Protein AF-A0A2V9V7W2-F1 (afdb_monomer_lite)

Structure (mmCIF, N/CA/C/O backbone):
data_AF-A0A2V9V7W2-F1
#
_entry.id   AF-A0A2V9V7W2-F1
#
loop_
_atom_site.group_PDB
_atom_site.id
_atom_site.type_symbol
_atom_site.label_atom_id
_atom_site.label_alt_id
_atom_site.label_comp_id
_atom_site.label_asym_id
_atom_site.label_entity_id
_atom_site.label_seq_id
_atom_site.pdbx_PDB_ins_code
_atom_site.Cartn_x
_atom_site.Cartn_y
_atom_site.Cartn_z
_atom_site.occupancy
_atom_site.B_iso_or_equiv
_atom_site.auth_seq_id
_atom_site.auth_comp_id
_atom_site.auth_asym_id
_atom_site.auth_atom_id
_atom_site.pdbx_PDB_model_num
ATOM 1 N N . ASP A 1 1 ? 1.163 9.972 -16.932 1.00 51.06 1 ASP A N 1
ATOM 2 C CA . ASP A 1 1 ? 2.382 9.185 -16.721 1.00 51.06 1 ASP A CA 1
ATOM 3 C C . ASP A 1 1 ? 3.070 9.797 -15.517 1.00 51.06 1 ASP A C 1
ATOM 5 O O . ASP A 1 1 ? 3.476 10.949 -15.599 1.00 51.06 1 ASP A O 1
ATOM 9 N N . SER A 1 2 ? 2.971 9.152 -14.356 1.00 54.53 2 SER A N 1
ATOM 10 C CA . SER A 1 2 ? 3.393 9.744 -13.080 1.00 54.53 2 SER A CA 1
ATOM 11 C C . SER A 1 2 ? 4.796 9.254 -12.745 1.00 54.53 2 SER A C 1
ATOM 13 O O . SER A 1 2 ? 5.004 8.040 -12.643 1.00 54.53 2 SER A O 1
ATOM 15 N N . ASP A 1 3 ? 5.731 10.188 -12.571 1.00 61.38 3 ASP A N 1
ATOM 16 C CA . ASP A 1 3 ? 7.135 9.917 -12.261 1.00 61.38 3 ASP A CA 1
ATOM 17 C C . ASP A 1 3 ? 7.277 8.941 -11.082 1.00 61.38 3 ASP A C 1
ATOM 19 O O . ASP A 1 3 ? 6.820 9.182 -9.962 1.00 61.38 3 ASP A O 1
ATOM 23 N N . LEU A 1 4 ? 7.940 7.811 -11.343 1.00 57.97 4 LEU A N 1
ATOM 24 C CA . LEU A 1 4 ? 8.120 6.707 -10.393 1.00 57.97 4 LEU A CA 1
ATOM 25 C C . LEU A 1 4 ? 8.700 7.117 -9.01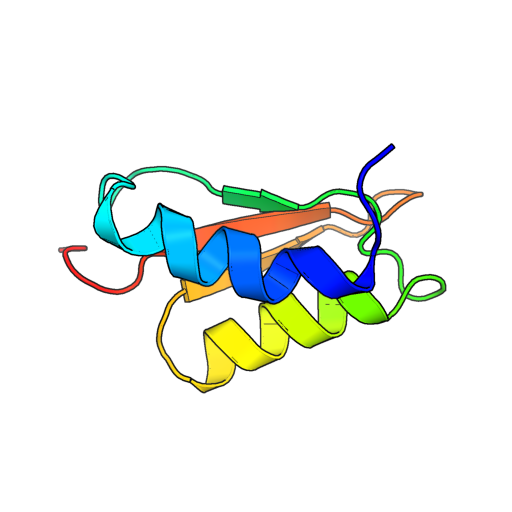6 1.00 57.97 4 LEU A C 1
ATOM 27 O O . LEU A 1 4 ? 8.263 6.529 -8.024 1.00 57.97 4 LEU A O 1
ATOM 31 N N . PRO A 1 5 ? 9.610 8.110 -8.890 1.00 63.38 5 PRO A N 1
ATOM 32 C CA . PRO A 1 5 ? 10.136 8.551 -7.592 1.00 63.38 5 PRO A CA 1
ATOM 33 C C . PRO A 1 5 ? 9.117 9.261 -6.684 1.00 63.38 5 PRO A C 1
ATOM 35 O O . PRO A 1 5 ? 9.348 9.377 -5.482 1.00 63.38 5 PRO A O 1
ATOM 38 N N . ILE A 1 6 ? 7.996 9.746 -7.227 1.00 63.41 6 ILE A N 1
ATOM 39 C CA . ILE A 1 6 ? 7.057 10.626 -6.509 1.00 63.41 6 ILE A CA 1
ATOM 40 C C . ILE A 1 6 ? 6.010 9.828 -5.705 1.00 63.41 6 ILE A C 1
ATOM 42 O O . ILE A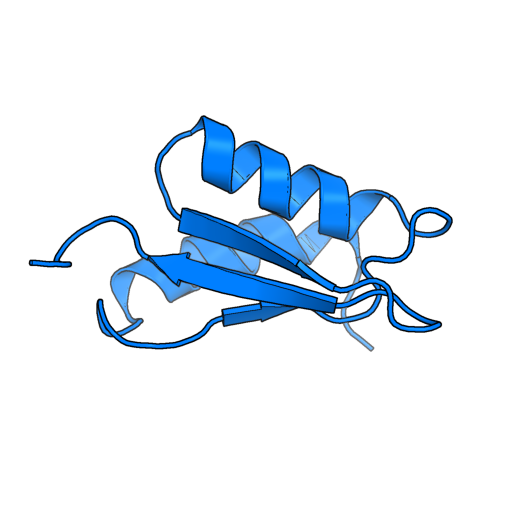 1 6 ? 5.376 10.353 -4.787 1.00 63.41 6 ILE A O 1
ATOM 46 N N . ARG A 1 7 ? 5.875 8.521 -5.963 1.00 73.38 7 ARG A N 1
ATOM 47 C CA . ARG A 1 7 ? 4.752 7.720 -5.448 1.00 73.38 7 ARG A CA 1
ATOM 48 C C . ARG A 1 7 ? 4.736 7.556 -3.927 1.00 73.38 7 ARG A C 1
ATOM 50 O O . ARG A 1 7 ? 3.666 7.596 -3.325 1.00 73.38 7 ARG A O 1
ATOM 57 N N . GLU A 1 8 ? 5.896 7.418 -3.277 1.00 83.56 8 GLU A N 1
ATOM 58 C CA . GLU A 1 8 ? 5.950 7.371 -1.802 1.00 83.56 8 GLU A CA 1
ATOM 59 C C . GLU A 1 8 ? 5.444 8.693 -1.197 1.00 83.56 8 GLU A C 1
ATOM 61 O O . GLU A 1 8 ? 4.649 8.697 -0.254 1.00 83.56 8 GLU A O 1
ATOM 66 N N . GLN A 1 9 ? 5.878 9.822 -1.765 1.00 86.69 9 GLN A N 1
ATOM 67 C CA . GLN A 1 9 ? 5.510 11.153 -1.286 1.00 86.69 9 GLN A CA 1
ATOM 68 C C . GLN A 1 9 ? 4.021 11.442 -1.493 1.00 86.69 9 GLN A C 1
ATOM 70 O O . GLN A 1 9 ? 3.388 12.019 -0.611 1.00 86.69 9 GLN A O 1
ATOM 75 N N . GLU A 1 10 ? 3.440 11.000 -2.609 1.00 87.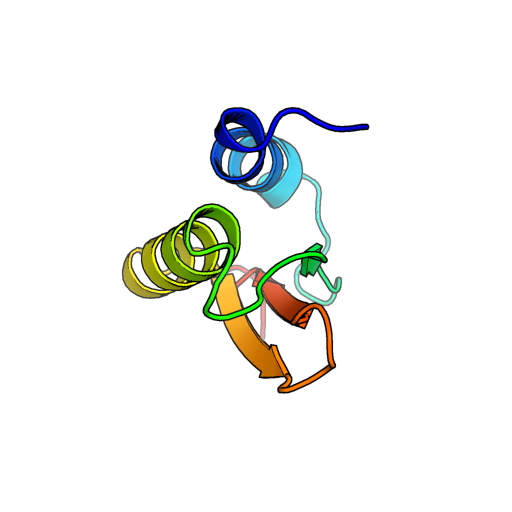94 10 GLU A N 1
ATOM 76 C CA . GLU A 1 10 ? 2.000 11.112 -2.863 1.00 87.94 10 GLU A CA 1
ATOM 77 C C . GLU A 1 10 ? 1.186 10.360 -1.821 1.00 87.94 10 GLU A C 1
ATOM 79 O O . GLU A 1 10 ? 0.272 10.934 -1.225 1.00 87.94 10 GLU A O 1
ATOM 84 N N . VAL A 1 11 ? 1.548 9.104 -1.539 1.00 88.69 11 VAL A N 1
ATOM 85 C CA . VAL A 1 11 ? 0.844 8.319 -0.522 1.00 88.69 11 VAL A CA 1
ATOM 86 C C . VAL A 1 11 ? 0.918 9.038 0.820 1.00 88.69 11 VAL A C 1
ATOM 88 O O . VAL A 1 11 ? -0.123 9.251 1.433 1.00 88.69 11 VAL A O 1
ATOM 91 N N . ARG A 1 12 ? 2.097 9.509 1.248 1.00 92.25 12 ARG A N 1
ATOM 92 C CA . ARG A 1 12 ? 2.239 10.275 2.502 1.00 92.25 12 ARG A CA 1
ATOM 93 C C . ARG A 1 12 ? 1.406 11.557 2.516 1.00 92.25 12 ARG A C 1
ATOM 95 O O . ARG A 1 12 ? 0.785 11.860 3.532 1.00 92.25 12 ARG A O 1
ATOM 102 N N . ARG A 1 13 ? 1.368 12.294 1.404 1.00 93.00 13 ARG A N 1
ATOM 103 C CA . ARG A 1 13 ? 0.617 13.550 1.267 1.00 93.00 13 ARG A CA 1
ATOM 104 C C . ARG A 1 13 ? -0.893 13.336 1.382 1.00 93.00 13 ARG A C 1
ATOM 106 O O . ARG A 1 13 ? -1.580 14.153 1.998 1.00 93.00 13 ARG A O 1
ATOM 113 N N . PHE A 1 14 ? -1.416 12.262 0.792 1.00 92.75 14 PHE A N 1
ATOM 114 C CA . PHE A 1 14 ? -2.855 11.991 0.768 1.00 92.75 14 PHE A CA 1
ATOM 115 C C . PHE A 1 14 ? -3.340 11.140 1.945 1.00 92.75 14 PHE A C 1
ATOM 117 O O . PHE A 1 14 ? -4.507 11.241 2.313 1.00 92.75 14 PHE A O 1
ATOM 124 N N . LEU A 1 15 ? -2.475 10.361 2.601 1.00 94.31 15 LEU A N 1
ATOM 125 C CA . LEU A 1 15 ? -2.857 9.464 3.698 1.00 94.31 15 LEU A CA 1
ATOM 126 C C . LEU A 1 15 ? -3.664 10.128 4.838 1.00 94.31 15 LEU A C 1
ATOM 128 O O . LEU A 1 15 ? -4.597 9.495 5.344 1.00 94.31 15 LEU A O 1
ATOM 132 N N . PRO A 1 16 ? -3.396 11.384 5.255 1.00 94.56 16 PRO A N 1
ATOM 133 C CA . PRO A 1 16 ? -4.228 12.062 6.251 1.00 94.56 16 PRO A CA 1
ATOM 134 C C . PRO A 1 16 ? -5.673 12.290 5.788 1.00 94.56 16 PRO A C 1
ATOM 136 O O . PRO A 1 16 ? -6.577 12.259 6.615 1.00 94.56 16 PRO A O 1
ATOM 139 N N . GLN A 1 17 ? -5.883 12.464 4.480 1.00 94.50 17 GLN A N 1
ATOM 140 C CA . GLN A 1 17 ? -7.172 12.771 3.850 1.00 94.50 17 GLN A CA 1
ATOM 141 C C . GLN A 1 17 ? -7.977 11.507 3.502 1.00 94.50 17 GLN A C 1
ATOM 143 O O . GLN A 1 17 ? -9.182 11.576 3.271 1.00 94.50 17 GLN A O 1
ATOM 148 N N . ILE A 1 18 ? -7.323 10.344 3.465 1.00 93.69 18 ILE A N 1
ATOM 149 C CA . ILE A 1 18 ? -7.954 9.064 3.140 1.00 93.69 18 ILE A CA 1
ATOM 150 C C . ILE A 1 18 ? -8.721 8.533 4.358 1.00 93.69 18 ILE A C 1
ATOM 152 O O . ILE A 1 18 ? -8.190 8.463 5.474 1.00 93.69 18 ILE A O 1
ATOM 156 N N . SER A 1 19 ? -9.971 8.121 4.120 1.00 94.81 19 SER A N 1
ATOM 157 C CA . SER A 1 19 ? -10.792 7.395 5.096 1.00 94.81 19 SER A CA 1
ATOM 158 C C . SER A 1 19 ? -10.028 6.181 5.645 1.00 94.81 19 SER A C 1
ATOM 160 O O . SER A 1 19 ? -9.402 5.472 4.857 1.00 94.81 19 SER A O 1
ATOM 162 N N . PRO A 1 20 ? -10.109 5.861 6.951 1.00 92.69 20 PRO A N 1
ATOM 163 C CA . PRO A 1 20 ? -9.484 4.652 7.493 1.00 92.69 20 PRO A CA 1
ATOM 164 C C . PRO A 1 20 ? -9.913 3.354 6.790 1.00 92.69 20 PRO A C 1
ATOM 166 O O . PRO A 1 20 ? -9.144 2.397 6.750 1.00 92.69 20 PRO A O 1
ATOM 169 N N . TYR A 1 21 ? -11.113 3.340 6.196 1.00 94.62 21 TYR A N 1
ATOM 170 C CA . TYR A 1 21 ? -11.644 2.212 5.423 1.00 94.62 21 TYR A CA 1
ATOM 171 C C . TYR A 1 21 ? -11.411 2.335 3.908 1.00 94.62 21 TYR A C 1
ATOM 173 O O . TYR A 1 21 ? -11.787 1.441 3.156 1.00 94.62 21 TYR A O 1
ATOM 181 N N . GLY A 1 22 ? -10.797 3.427 3.448 1.00 94.69 22 GLY A N 1
ATOM 182 C CA . GLY A 1 22 ? -10.469 3.642 2.042 1.00 94.69 22 GLY A CA 1
ATOM 183 C C . GLY A 1 22 ? -9.384 2.687 1.545 1.00 94.69 22 GLY A C 1
ATOM 184 O O . GLY A 1 22 ? -8.513 2.263 2.306 1.00 94.69 22 GLY A O 1
ATOM 185 N N . LEU A 1 23 ? -9.432 2.370 0.251 1.00 95.56 23 LEU A N 1
ATOM 186 C CA . LEU A 1 23 ? -8.422 1.557 -0.420 1.00 95.56 23 LEU A CA 1
ATOM 187 C C . LEU A 1 23 ? -7.459 2.440 -1.209 1.00 95.56 23 LEU A C 1
ATOM 189 O O . LEU A 1 23 ? -7.865 3.376 -1.895 1.00 95.56 23 LEU A O 1
ATOM 193 N N . ILE A 1 24 ? -6.180 2.099 -1.126 1.00 94.62 24 ILE A N 1
ATOM 194 C CA . ILE A 1 24 ? -5.094 2.686 -1.903 1.00 94.62 24 ILE A CA 1
ATOM 195 C C . ILE A 1 24 ? -4.669 1.638 -2.928 1.00 94.62 24 ILE A C 1
ATOM 197 O O . ILE A 1 24 ? -4.333 0.513 -2.557 1.00 94.62 24 ILE A O 1
ATOM 201 N N . LEU A 1 25 ? -4.680 2.002 -4.208 1.00 94.19 25 LEU A N 1
ATOM 202 C CA . LEU A 1 25 ? -4.253 1.131 -5.301 1.00 94.19 25 LEU A CA 1
ATOM 203 C C . LEU A 1 25 ? -2.983 1.697 -5.933 1.00 94.19 25 LEU A C 1
ATOM 205 O O . LEU A 1 25 ? -2.980 2.838 -6.387 1.00 94.19 25 LEU A O 1
ATOM 209 N N . MET A 1 26 ? -1.915 0.899 -5.976 1.00 91.50 26 MET A N 1
ATOM 210 C CA . MET A 1 26 ? -0.654 1.279 -6.622 1.00 91.50 26 MET A CA 1
ATOM 211 C C . MET A 1 26 ? -0.348 0.299 -7.758 1.00 91.50 26 MET A C 1
ATOM 213 O O . MET A 1 26 ? -0.060 -0.874 -7.514 1.00 91.50 26 MET A O 1
ATOM 217 N N . HIS A 1 27 ? -0.446 0.771 -9.001 1.00 88.94 27 HIS A N 1
ATOM 218 C CA . HIS A 1 27 ? -0.143 -0.011 -10.207 1.00 88.94 27 HIS A CA 1
ATOM 219 C C . HIS A 1 27 ? 1.370 -0.071 -10.490 1.00 88.94 27 HIS A C 1
ATOM 221 O O . HIS A 1 27 ? 2.148 0.609 -9.829 1.00 88.94 27 HIS A O 1
ATOM 227 N N . ASP A 1 28 ? 1.798 -0.848 -11.487 1.00 85.00 28 ASP A N 1
ATOM 228 C CA . ASP A 1 28 ? 3.210 -1.020 -11.889 1.00 85.00 28 ASP A CA 1
ATOM 229 C C . ASP A 1 28 ? 4.141 -1.455 -10.744 1.00 85.00 28 ASP A C 1
ATOM 231 O O . ASP A 1 28 ? 5.292 -1.034 -10.653 1.00 85.00 28 ASP A O 1
ATOM 235 N N . ALA A 1 29 ? 3.635 -2.317 -9.862 1.00 81.69 29 ALA A N 1
ATOM 236 C CA . ALA A 1 29 ? 4.372 -2.859 -8.720 1.00 81.69 29 ALA A CA 1
ATOM 237 C C . ALA A 1 29 ? 5.003 -4.235 -8.996 1.00 81.69 29 ALA A C 1
ATOM 239 O O . ALA A 1 29 ? 5.209 -5.038 -8.080 1.00 81.69 29 ALA A O 1
ATOM 240 N N . SER A 1 30 ? 5.251 -4.551 -10.270 1.00 79.31 30 SER A N 1
ATOM 241 C CA . SER A 1 30 ? 5.904 -5.801 -10.664 1.00 79.31 30 SER A CA 1
ATOM 242 C C . SER A 1 30 ? 7.294 -5.921 -10.034 1.00 79.31 30 SER A C 1
ATOM 244 O O . SER A 1 30 ? 7.951 -4.931 -9.724 1.00 79.31 30 SER A O 1
ATOM 246 N N . SER A 1 31 ? 7.796 -7.147 -9.890 1.00 62.88 31 SER A N 1
ATOM 247 C CA . SER A 1 31 ? 9.164 -7.400 -9.412 1.00 62.88 31 SER A CA 1
ATOM 248 C C . SER A 1 31 ? 10.252 -6.790 -10.309 1.00 62.88 31 SER A C 1
ATOM 250 O O . SER A 1 31 ? 11.364 -6.558 -9.835 1.00 62.88 31 SER A O 1
ATOM 252 N N . HIS A 1 32 ? 9.941 -6.523 -11.581 1.00 66.94 32 HIS A N 1
ATOM 253 C CA . HIS A 1 32 ? 10.838 -5.861 -12.530 1.00 66.94 32 HIS A CA 1
ATOM 254 C C . HIS A 1 32 ? 10.858 -4.331 -12.346 1.00 66.94 32 HIS A C 1
ATOM 256 O O . HIS A 1 32 ? 11.889 -3.708 -12.579 1.00 66.94 32 HIS A O 1
ATOM 262 N N . LEU A 1 33 ? 9.758 -3.739 -11.859 1.00 68.50 3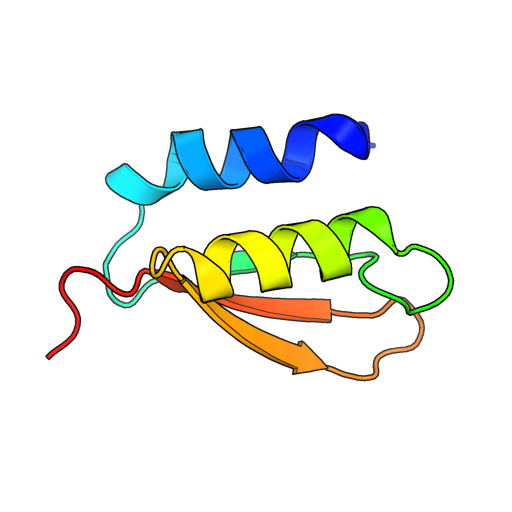3 LEU A N 1
ATOM 263 C CA . LEU A 1 33 ? 9.623 -2.326 -11.477 1.00 68.50 33 LEU A CA 1
ATOM 264 C C . LEU A 1 33 ? 9.573 -2.198 -9.946 1.00 68.50 33 LEU A C 1
ATOM 266 O O . LEU A 1 33 ? 8.527 -1.994 -9.330 1.00 68.50 33 LEU A O 1
ATOM 270 N N . LYS A 1 34 ? 10.741 -2.342 -9.316 1.00 73.56 34 LYS A N 1
ATOM 271 C CA . LYS A 1 34 ? 10.864 -2.492 -7.857 1.00 73.56 34 LYS A CA 1
ATOM 272 C C . LYS A 1 34 ? 10.389 -1.290 -7.037 1.00 73.56 34 LYS A C 1
ATOM 274 O O . LYS A 1 34 ? 9.880 -1.489 -5.938 1.00 73.56 34 LYS A O 1
ATOM 279 N N . LEU A 1 35 ? 10.495 -0.071 -7.571 1.00 83.19 35 LEU A N 1
ATOM 280 C CA . LEU A 1 35 ? 10.298 1.176 -6.816 1.00 83.19 35 LEU A CA 1
ATOM 281 C C . LEU A 1 35 ? 8.948 1.247 -6.085 1.00 83.19 35 LEU A C 1
ATOM 283 O O . LEU A 1 35 ? 8.899 1.594 -4.909 1.00 83.19 35 LEU A O 1
ATOM 287 N N . VAL A 1 36 ? 7.850 0.880 -6.753 1.00 87.31 36 VAL A N 1
ATOM 288 C CA . VAL A 1 36 ? 6.496 0.967 -6.172 1.00 87.31 36 VAL A CA 1
ATOM 289 C C . VAL A 1 36 ? 6.300 -0.077 -5.079 1.00 87.31 36 VAL A C 1
ATOM 291 O O . VAL A 1 36 ? 5.756 0.217 -4.015 1.00 87.31 36 VAL A O 1
ATOM 294 N N . ARG A 1 37 ? 6.768 -1.303 -5.334 1.00 90.00 37 ARG A N 1
ATOM 295 C CA . ARG A 1 37 ? 6.695 -2.408 -4.379 1.00 90.00 37 ARG A CA 1
ATOM 296 C C . ARG A 1 37 ? 7.521 -2.104 -3.131 1.00 90.00 37 ARG A C 1
ATOM 298 O O . ARG A 1 37 ? 7.035 -2.305 -2.024 1.00 90.00 37 ARG A O 1
ATOM 305 N N . GLU A 1 38 ? 8.745 -1.620 -3.307 1.00 91.50 38 GLU A N 1
ATOM 306 C CA . GLU A 1 38 ? 9.644 -1.264 -2.207 1.00 91.50 38 GLU A CA 1
ATOM 307 C C . GLU A 1 38 ? 9.093 -0.093 -1.390 1.00 91.50 38 GLU A C 1
ATOM 309 O O . GLU A 1 38 ? 9.072 -0.172 -0.163 1.00 91.50 38 GLU A O 1
ATOM 314 N N . ALA A 1 39 ? 8.551 0.941 -2.042 1.00 91.69 39 ALA A N 1
ATOM 315 C CA . ALA A 1 39 ? 7.892 2.050 -1.355 1.00 91.69 39 ALA A CA 1
ATOM 316 C C . ALA A 1 39 ? 6.682 1.578 -0.529 1.00 91.69 39 ALA A C 1
ATOM 318 O O . ALA A 1 39 ? 6.543 1.950 0.635 1.00 91.69 39 ALA A O 1
ATOM 319 N N . ALA A 1 40 ? 5.829 0.719 -1.095 1.00 93.44 40 ALA A N 1
ATOM 320 C CA . ALA A 1 40 ? 4.682 0.157 -0.386 1.00 93.44 40 ALA A CA 1
ATOM 321 C C . ALA A 1 40 ? 5.099 -0.659 0.849 1.00 93.44 40 ALA A C 1
ATOM 323 O O . ALA A 1 40 ? 4.536 -0.474 1.928 1.00 93.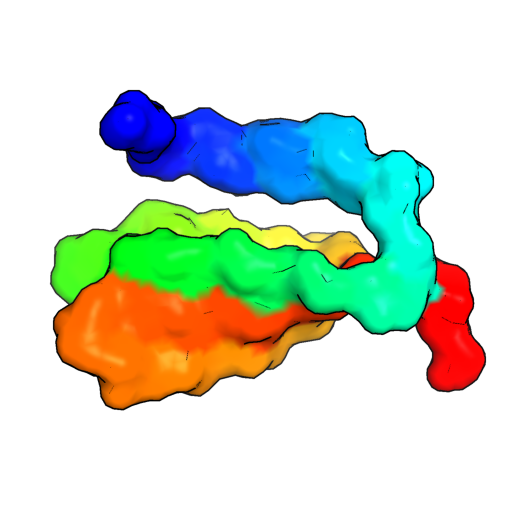44 40 ALA A O 1
ATOM 324 N N . LEU A 1 41 ? 6.113 -1.519 0.707 1.00 94.31 41 LEU A N 1
ATOM 325 C CA . LEU A 1 41 ? 6.646 -2.325 1.810 1.00 94.31 41 LEU A CA 1
ATOM 326 C C . LEU A 1 41 ? 7.313 -1.461 2.888 1.00 94.31 41 LEU A C 1
ATOM 328 O O . LEU A 1 41 ? 7.156 -1.727 4.077 1.00 94.31 41 LEU A O 1
ATOM 332 N N . LYS A 1 42 ? 8.012 -0.393 2.496 1.00 94.56 42 LYS A N 1
ATOM 333 C CA . LYS A 1 42 ? 8.602 0.569 3.431 1.00 94.56 42 LYS A CA 1
ATOM 334 C C . LYS A 1 42 ? 7.526 1.286 4.252 1.00 94.56 42 LYS A C 1
ATOM 336 O O . LYS A 1 42 ? 7.618 1.326 5.474 1.00 94.56 42 LYS A O 1
ATOM 341 N N . LEU A 1 43 ? 6.472 1.788 3.605 1.00 95.25 43 LEU A N 1
ATOM 342 C CA . LEU A 1 43 ? 5.340 2.424 4.293 1.00 95.25 43 LEU A CA 1
ATOM 343 C C . LEU A 1 43 ? 4.598 1.448 5.222 1.00 95.25 43 LEU A C 1
ATOM 345 O O . LEU A 1 43 ? 4.065 1.855 6.259 1.00 95.25 43 LEU A O 1
ATOM 349 N N . GLU A 1 44 ? 4.556 0.161 4.870 1.00 96.50 44 GLU A N 1
ATOM 350 C CA . GLU A 1 44 ? 4.023 -0.877 5.751 1.00 96.50 44 GLU A CA 1
ATOM 351 C C . GLU A 1 44 ? 4.890 -1.101 6.990 1.00 96.50 44 GLU A C 1
ATOM 353 O O . GLU A 1 44 ? 4.345 -1.155 8.102 1.00 96.50 44 GLU A O 1
ATOM 358 N N . ALA A 1 45 ? 6.209 -1.204 6.798 1.00 97.19 45 ALA A N 1
ATOM 359 C CA . ALA A 1 45 ? 7.195 -1.383 7.860 1.00 97.19 45 ALA A CA 1
ATOM 360 C C . ALA A 1 45 ? 7.207 -0.199 8.841 1.00 97.19 45 ALA A C 1
ATOM 362 O O . ALA A 1 45 ? 7.320 -0.398 10.046 1.00 97.19 45 ALA A O 1
ATOM 363 N N . GLU A 1 46 ? 6.993 1.022 8.346 1.00 96.50 46 GLU A N 1
ATOM 364 C CA . GLU A 1 46 ? 6.810 2.227 9.167 1.00 96.50 46 GLU A CA 1
ATOM 365 C C . GLU A 1 46 ? 5.459 2.277 9.904 1.00 96.50 46 GLU A C 1
ATOM 367 O O . GLU A 1 46 ? 5.208 3.183 10.695 1.00 96.50 46 GLU A O 1
ATOM 372 N N . GLY A 1 47 ? 4.555 1.327 9.649 1.00 95.81 47 GLY A N 1
ATOM 373 C CA . GLY A 1 47 ? 3.265 1.264 10.332 1.00 95.81 47 GLY A CA 1
ATOM 374 C C . GLY A 1 47 ? 2.207 2.227 9.790 1.00 95.81 47 GLY A C 1
ATOM 375 O O . GLY A 1 47 ? 1.174 2.406 10.433 1.00 95.81 47 GLY A O 1
ATOM 376 N N . LEU A 1 48 ? 2.399 2.804 8.601 1.00 95.69 48 LEU A N 1
ATOM 377 C CA . LEU A 1 48 ? 1.457 3.769 8.022 1.00 95.69 48 LEU A CA 1
ATOM 378 C C . LEU A 1 48 ? 0.288 3.091 7.302 1.00 95.69 48 LEU A C 1
ATOM 380 O O . LEU A 1 48 ? -0.870 3.504 7.433 1.00 95.69 48 LEU A O 1
ATOM 384 N N . ILE A 1 49 ? 0.583 2.023 6.563 1.00 96.38 49 ILE A N 1
ATOM 385 C CA . ILE A 1 49 ? -0.394 1.248 5.792 1.00 96.38 49 ILE A CA 1
ATOM 386 C C . ILE A 1 49 ? -0.227 -0.257 6.048 1.00 96.38 49 ILE A C 1
ATOM 388 O O . ILE A 1 49 ? 0.792 -0.699 6.569 1.00 96.38 49 ILE A O 1
ATOM 392 N N . SER A 1 50 ? -1.249 -1.048 5.734 1.00 96.75 50 SER A N 1
ATOM 393 C CA . SER A 1 50 ? -1.121 -2.501 5.525 1.00 96.75 50 SER A CA 1
ATOM 394 C C . SER A 1 50 ? -1.221 -2.758 4.036 1.00 96.75 50 SER A C 1
ATOM 396 O O . SER A 1 50 ? -2.068 -2.122 3.404 1.00 96.75 50 SER A O 1
ATOM 398 N N . VAL A 1 51 ? -0.408 -3.663 3.493 1.00 96.75 51 VAL A N 1
ATOM 399 C CA . VAL A 1 51 ? -0.382 -3.924 2.052 1.00 96.75 51 VAL A CA 1
ATOM 400 C C . VAL A 1 51 ? -0.649 -5.388 1.715 1.00 96.75 51 VAL A C 1
ATOM 402 O O . VAL A 1 51 ? -0.298 -6.305 2.448 1.00 96.75 51 VAL A O 1
ATOM 405 N N . VAL A 1 52 ? -1.265 -5.602 0.558 1.00 96.88 52 VAL A N 1
ATOM 406 C CA . VAL A 1 52 ? -1.389 -6.891 -0.117 1.00 96.88 52 VAL A CA 1
ATOM 407 C C . VAL A 1 52 ? -0.783 -6.730 -1.505 1.00 96.88 52 VAL A C 1
ATOM 409 O O . VAL A 1 52 ? -1.175 -5.844 -2.268 1.00 96.88 52 VAL A O 1
ATOM 412 N N . LEU A 1 53 ? 0.184 -7.587 -1.830 1.00 94.19 53 LEU A N 1
ATOM 413 C CA . LEU A 1 53 ? 0.834 -7.617 -3.138 1.00 94.19 53 LEU A CA 1
ATOM 414 C C . LEU A 1 53 ? 0.140 -8.650 -4.022 1.00 94.19 53 LEU A C 1
ATOM 416 O O . LEU A 1 53 ? 0.133 -9.838 -3.704 1.00 94.19 53 LEU A O 1
ATOM 420 N N . LEU A 1 54 ? -0.420 -8.206 -5.142 1.00 93.25 54 LEU A N 1
ATOM 421 C CA . LEU A 1 54 ? -1.116 -9.068 -6.088 1.00 93.25 54 LEU A CA 1
ATOM 422 C C . LEU A 1 54 ? -0.210 -9.374 -7.293 1.00 93.25 54 LEU A C 1
ATOM 424 O O . LEU A 1 54 ? 0.301 -8.439 -7.922 1.00 93.25 54 LEU A O 1
ATOM 428 N N . PRO A 1 55 ? -0.019 -10.660 -7.651 1.00 88.69 55 PRO A N 1
ATOM 429 C CA . PRO A 1 55 ? 0.847 -11.078 -8.752 1.00 88.69 55 PRO A CA 1
ATOM 430 C C . PRO A 1 55 ? 0.141 -10.920 -10.109 1.00 88.69 55 PRO A C 1
ATOM 432 O O . PRO A 1 55 ? -0.098 -11.886 -10.829 1.00 88.69 55 PRO A O 1
ATOM 435 N N . THR A 1 56 ? -0.230 -9.690 -10.461 1.00 89.75 56 THR A N 1
ATOM 436 C CA . THR A 1 56 ? -0.725 -9.355 -11.805 1.00 89.75 56 THR A CA 1
ATOM 437 C C . THR A 1 56 ? 0.458 -9.118 -12.759 1.00 89.75 56 THR A C 1
ATOM 439 O O . THR A 1 56 ? 1.560 -8.834 -12.284 1.00 89.75 56 THR A O 1
ATOM 442 N N . PRO A 1 57 ? 0.282 -9.171 -14.097 1.00 85.94 57 PRO A N 1
ATOM 443 C CA . PRO A 1 57 ? 1.394 -9.020 -15.048 1.00 85.94 57 PRO A CA 1
ATOM 444 C C . PRO A 1 57 ? 2.233 -7.746 -14.870 1.00 85.94 57 PRO A C 1
ATOM 446 O O . PRO A 1 57 ? 3.438 -7.763 -15.097 1.00 85.94 57 PRO A O 1
ATOM 449 N N . ARG A 1 58 ? 1.613 -6.642 -14.427 1.00 85.44 58 ARG A N 1
ATOM 450 C CA . ARG A 1 58 ? 2.315 -5.390 -14.088 1.00 85.44 58 ARG A CA 1
ATOM 451 C C . ARG A 1 58 ? 2.499 -5.168 -12.586 1.00 85.44 58 ARG A C 1
ATOM 453 O O . ARG A 1 58 ? 3.118 -4.186 -12.197 1.00 85.44 58 ARG A O 1
ATOM 460 N N . GLY A 1 59 ? 2.032 -6.095 -11.754 1.00 89.00 59 GLY A N 1
ATOM 461 C CA . GLY A 1 59 ? 1.977 -5.988 -10.301 1.00 89.00 59 GLY A CA 1
ATOM 462 C C . GLY A 1 59 ? 0.976 -4.935 -9.825 1.00 89.00 59 GLY A C 1
ATOM 463 O O . GLY A 1 59 ? 0.831 -3.862 -10.414 1.00 89.00 59 GLY A O 1
ATOM 464 N N . LEU A 1 60 ? 0.280 -5.243 -8.736 1.00 93.06 60 LEU A N 1
ATOM 465 C CA . LEU A 1 60 ? -0.665 -4.333 -8.097 1.00 93.06 60 LEU A CA 1
ATOM 466 C C . LEU A 1 60 ? -0.491 -4.416 -6.583 1.00 93.06 60 LEU A C 1
ATOM 468 O O . LEU A 1 60 ? -0.464 -5.509 -6.019 1.00 93.06 60 LEU A O 1
ATOM 472 N N . VAL A 1 61 ? -0.395 -3.264 -5.929 1.00 94.75 61 VAL A N 1
ATOM 473 C CA . VAL A 1 61 ? -0.498 -3.161 -4.472 1.00 94.75 61 VAL A CA 1
ATOM 474 C C . VAL A 1 61 ? -1.897 -2.693 -4.122 1.00 94.75 61 VAL A C 1
ATOM 476 O O . VAL A 1 61 ? -2.355 -1.670 -4.633 1.00 94.75 61 VAL A O 1
ATOM 479 N N . VAL A 1 62 ? -2.544 -3.415 -3.213 1.00 96.44 62 VAL A N 1
ATOM 480 C CA . VAL A 1 62 ? -3.730 -2.941 -2.501 1.00 96.44 62 VAL A CA 1
ATOM 481 C C . VAL A 1 62 ? -3.302 -2.605 -1.086 1.00 96.44 62 VAL A C 1
ATOM 483 O O . VAL A 1 62 ? -2.670 -3.425 -0.427 1.00 96.44 62 VAL A O 1
ATOM 486 N N . ALA A 1 63 ? -3.621 -1.408 -0.611 1.00 96.44 63 ALA A N 1
ATOM 487 C CA . ALA A 1 63 ? -3.232 -0.975 0.718 1.00 96.44 63 ALA A CA 1
ATOM 488 C C . ALA A 1 63 ? -4.346 -0.231 1.450 1.00 96.44 63 ALA A C 1
ATOM 490 O O . ALA A 1 63 ? -5.255 0.327 0.840 1.00 96.44 63 ALA A O 1
ATOM 491 N N . GLN A 1 64 ? -4.249 -0.202 2.776 1.00 96.75 64 GLN A N 1
ATOM 492 C CA . GLN A 1 64 ? -5.177 0.526 3.638 1.00 96.75 64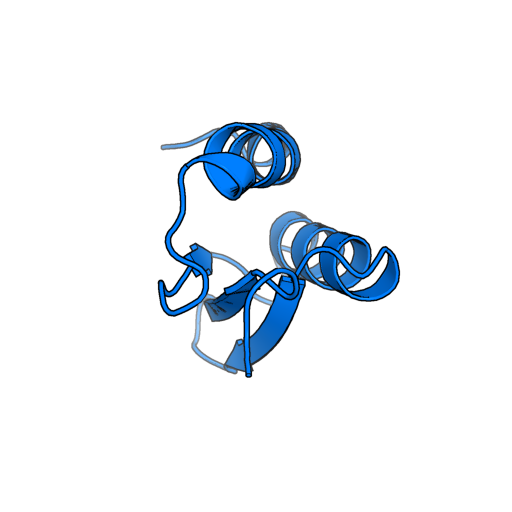 GLN A CA 1
ATOM 493 C C . GLN A 1 64 ? -4.418 1.257 4.745 1.00 96.75 64 GLN A C 1
ATOM 495 O O . GLN A 1 64 ? -3.482 0.712 5.332 1.00 96.75 64 GLN A O 1
ATOM 500 N N . LYS A 1 65 ? -4.843 2.477 5.079 1.00 96.31 65 LYS A N 1
ATOM 501 C CA . LYS A 1 65 ? -4.309 3.270 6.200 1.00 96.31 65 LYS A CA 1
ATOM 502 C C . LYS A 1 65 ? -4.459 2.521 7.521 1.00 96.31 65 LYS A C 1
ATOM 504 O O . LYS A 1 65 ? -5.566 2.117 7.838 1.00 96.31 65 LYS A O 1
ATOM 509 N N . LYS A 1 66 ? -3.383 2.311 8.291 1.00 95.06 66 LYS A N 1
ATOM 510 C CA . LYS A 1 66 ? -3.434 1.601 9.595 1.00 95.06 66 LYS A CA 1
ATOM 511 C C . LYS A 1 66 ? -4.203 2.379 10.660 1.00 95.06 66 LYS A C 1
ATOM 513 O O . LYS A 1 66 ? -5.013 1.808 11.382 1.00 95.06 66 LYS A O 1
ATOM 518 N N . GLN A 1 67 ? -3.979 3.686 10.732 1.00 95.44 67 GLN A N 1
ATOM 519 C CA . GLN A 1 67 ? -4.621 4.541 11.723 1.00 95.44 67 GLN A CA 1
ATOM 520 C C . GLN A 1 67 ? -6.137 4.655 11.493 1.00 95.44 67 GLN A C 1
ATOM 522 O O . GLN A 1 67 ? -6.580 5.002 10.398 1.00 95.44 67 GLN A O 1
ATOM 527 N N . GLY A 1 68 ? -6.915 4.456 12.561 1.00 91.31 68 GLY A N 1
ATOM 528 C CA . GLY A 1 68 ? -8.367 4.666 12.570 1.00 91.31 68 GLY A CA 1
ATOM 529 C C . GLY A 1 68 ? -9.199 3.459 12.128 1.00 91.31 68 GLY A C 1
ATOM 530 O O . GLY A 1 68 ? -10.414 3.595 11.995 1.00 91.31 68 GLY A O 1
ATOM 531 N N . ARG A 1 69 ? -8.572 2.297 11.901 1.00 86.38 69 ARG A N 1
ATOM 532 C CA . ARG A 1 69 ? -9.288 1.021 11.772 1.00 86.38 69 ARG A CA 1
ATOM 533 C C . ARG A 1 69 ? -9.723 0.528 13.159 1.00 86.38 69 ARG A C 1
ATOM 535 O O . ARG A 1 69 ? -9.016 0.784 14.133 1.00 86.38 69 ARG A O 1
ATOM 542 N N . LYS A 1 70 ? -10.884 -0.126 13.234 1.00 74.38 70 LYS A N 1
ATOM 543 C CA . LYS A 1 70 ? -11.343 -0.847 14.431 1.00 74.38 70 LYS A CA 1
ATOM 544 C C . LYS A 1 70 ? -10.681 -2.213 14.534 1.00 74.38 70 LYS A C 1
ATOM 546 O O . LYS A 1 70 ? -10.459 -2.817 13.461 1.00 74.38 70 LYS A O 1
#

Foldseek 3Di:
DDDLVCVLVVCVVCLVVADQPDKDKDWQCAPVSPSRVVSVVVCVVVVQWDWDWDPDPRIMIIIGGRPPDD

pLDDT: mean 87.41, std 11.62, range [51.06, 97.19]

Radius of gyration: 11.51 Å; chains: 1; bounding box: 22×25×31 Å

Secondary structure (DSSP, 8-state):
---GGGHHHHHHHHTTTS-TT--EEEE---TTSHHHHHHHHHHHHTTSEEEEEE--TT-EEEEEESTT--

Sequence (70 aa):
DSDLPIREQEVRRFLPQISPYGLILMHDASSHLKLVREAALKLEAEGLISVVLLPTPRGLVVAQKKQGRK